Protein AF-W7DGL7-F1 (afdb_monomer)

pLDDT: mean 80.05, std 10.01, range [47.03, 91.88]

Solvent-accessible surface area (backbone atoms only — not comparable to full-atom values): 7540 Å² total; per-residue (Å²): 112,67,70,59,54,48,58,62,60,40,46,62,43,67,72,50,56,68,66,50,47,71,68,28,48,42,32,46,43,49,75,44,36,44,76,85,38,41,76,54,49,69,76,42,70,86,37,67,67,55,55,50,52,51,50,52,51,53,44,52,49,53,36,53,53,49,63,75,46,47,89,61,50,45,61,73,94,83,64,57,65,67,60,51,38,50,54,52,44,51,54,52,51,49,53,52,52,51,40,64,74,66,77,50,92,71,57,28,64,60,51,22,53,54,49,64,72,70,46,91,67,74,80,41,71,71,79,86,127

Mean predicted aligned error: 6.89 Å

Radius of gyration: 14.97 Å; Cα contacts (8 Å, |Δi|>4): 83; chains: 1; bounding box: 36×28×47 Å

Nearest PDB structures (foldseek):
  2g3b-assembly1_B  TM=5.103E-01  e=6.710E-01  Rhodococcus jostii RHA1
  4yze-assembly2_D  TM=5.198E-01  e=2.888E+00  Escherichia coli K-12
  4yze-assembly2_B  TM=5.214E-01  e=4.959E+00  Escherichia coli K-12
  4yze-assembly1_A  TM=5.329E-01  e=8.067E+00  Escherichia coli K-12

Structure (mmCIF, N/CA/C/O backbone):
data_AF-W7DGL7-F1
#
_entry.id   AF-W7DGL7-F1
#
loop_
_atom_site.group_PDB
_atom_site.id
_atom_site.type_symbol
_atom_site.label_atom_id
_atom_site.label_alt_id
_atom_site.label_comp_id
_atom_site.label_asym_id
_atom_site.label_entity_id
_atom_site.label_seq_id
_atom_site.pdbx_PDB_ins_code
_atom_site.Cartn_x
_atom_site.Cartn_y
_atom_site.Cartn_z
_atom_site.occupancy
_atom_site.B_iso_or_equiv
_atom_site.auth_seq_id
_atom_site.auth_comp_id
_atom_site.auth_asym_id
_atom_site.auth_atom_id
_atom_site.pdbx_PDB_model_num
ATOM 1 N N . MET A 1 1 ? 12.970 -16.355 -5.889 1.00 71.00 1 MET A N 1
ATOM 2 C CA . MET A 1 1 ? 14.159 -15.469 -5.903 1.00 71.00 1 MET A CA 1
ATOM 3 C C . MET A 1 1 ? 13.756 -13.998 -5.918 1.00 71.00 1 MET A C 1
ATOM 5 O O . MET A 1 1 ? 14.232 -13.271 -5.060 1.00 71.00 1 MET A O 1
ATOM 9 N N . LEU A 1 2 ? 12.827 -13.580 -6.791 1.00 74.44 2 LEU A N 1
ATOM 10 C CA . LEU A 1 2 ? 12.310 -12.204 -6.819 1.00 74.44 2 LEU A CA 1
ATOM 11 C C . LEU A 1 2 ? 11.754 -11.746 -5.460 1.00 74.44 2 LEU A C 1
ATOM 13 O O . LEU A 1 2 ? 12.252 -10.770 -4.925 1.00 74.44 2 L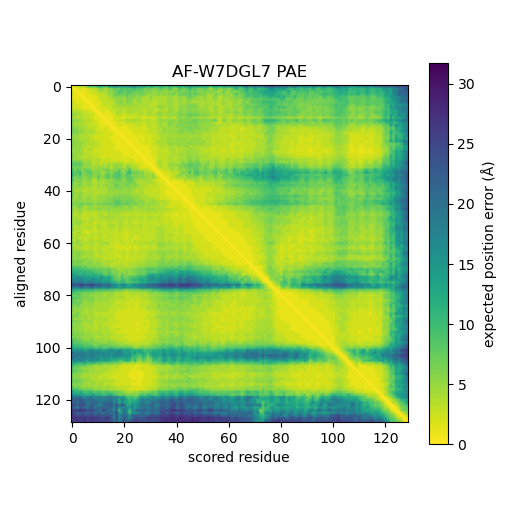EU A O 1
ATOM 17 N N . SER A 1 3 ? 10.855 -12.504 -4.824 1.00 69.88 3 SER A N 1
ATOM 18 C CA . SER A 1 3 ? 10.259 -12.149 -3.519 1.00 69.88 3 SER A CA 1
ATOM 19 C C . SER A 1 3 ? 11.285 -11.905 -2.398 1.00 69.88 3 SER A C 1
ATOM 21 O O . SER A 1 3 ? 11.052 -11.096 -1.508 1.00 69.88 3 SER A O 1
ATOM 23 N N . TYR A 1 4 ? 12.442 -12.578 -2.445 1.00 75.38 4 TYR A N 1
ATOM 24 C CA . TYR A 1 4 ? 13.535 -12.352 -1.492 1.00 75.38 4 TYR A CA 1
ATOM 25 C C . TYR A 1 4 ? 14.206 -10.992 -1.726 1.00 75.38 4 TYR A C 1
ATOM 27 O O . TYR A 1 4 ? 14.410 -10.237 -0.780 1.00 75.38 4 TYR A O 1
ATOM 35 N N . ILE A 1 5 ? 14.469 -10.656 -2.993 1.00 80.12 5 ILE A N 1
ATOM 36 C CA . ILE A 1 5 ? 14.985 -9.341 -3.396 1.00 80.12 5 ILE A CA 1
ATOM 37 C C . ILE A 1 5 ? 13.979 -8.250 -3.020 1.00 80.12 5 ILE A C 1
ATOM 39 O O . ILE A 1 5 ? 14.371 -7.209 -2.504 1.00 80.12 5 ILE A O 1
ATOM 43 N N . LEU A 1 6 ? 12.681 -8.496 -3.218 1.00 78.62 6 LEU A N 1
ATOM 44 C CA . LEU A 1 6 ? 11.644 -7.538 -2.839 1.00 78.62 6 LEU A CA 1
ATOM 45 C C . LEU A 1 6 ? 11.635 -7.304 -1.331 1.00 78.62 6 LEU A C 1
ATOM 47 O O . LEU A 1 6 ? 11.616 -6.163 -0.893 1.00 78.62 6 LEU A O 1
ATOM 51 N N . LYS A 1 7 ? 11.757 -8.354 -0.519 1.00 78.38 7 LYS A N 1
ATOM 52 C CA . LYS A 1 7 ? 11.833 -8.203 0.938 1.00 78.38 7 LYS A CA 1
ATOM 53 C C . LYS A 1 7 ? 13.018 -7.345 1.392 1.00 78.38 7 LYS A C 1
ATOM 55 O O . LYS A 1 7 ? 12.874 -6.573 2.334 1.00 78.38 7 LYS A O 1
ATOM 60 N N . GLU A 1 8 ? 14.167 -7.471 0.735 1.00 82.19 8 GLU A N 1
ATOM 61 C CA . GLU A 1 8 ? 15.339 -6.630 1.005 1.00 82.19 8 GLU A CA 1
ATOM 62 C C . GLU A 1 8 ? 15.099 -5.175 0.575 1.00 82.19 8 GLU A C 1
ATOM 64 O O . GLU A 1 8 ? 15.366 -4.247 1.332 1.00 82.19 8 GLU A O 1
ATOM 69 N N . LYS A 1 9 ? 14.534 -4.965 -0.618 1.00 81.25 9 LYS A N 1
ATOM 70 C CA . LYS A 1 9 ? 14.299 -3.625 -1.176 1.00 81.25 9 LYS A CA 1
ATOM 71 C C . LYS A 1 9 ? 13.187 -2.852 -0.477 1.00 81.25 9 LYS A C 1
ATOM 73 O O . LYS A 1 9 ? 13.242 -1.632 -0.425 1.00 81.25 9 LYS A O 1
ATOM 78 N N . PHE A 1 10 ? 12.222 -3.547 0.112 1.00 81.25 10 PHE A N 1
ATOM 79 C CA . PHE A 1 10 ? 11.138 -2.934 0.874 1.00 81.25 10 PHE A CA 1
ATOM 80 C C . PHE A 1 10 ? 11.515 -2.640 2.336 1.00 81.25 10 PHE A C 1
ATOM 82 O O . PHE A 1 10 ? 10.660 -2.179 3.083 1.00 81.25 10 PHE A O 1
ATOM 89 N N . GLN A 1 11 ? 12.758 -2.866 2.788 1.00 80.50 11 GLN A N 1
ATOM 90 C CA . GLN A 1 11 ? 13.126 -2.611 4.193 1.00 80.50 11 GLN A CA 1
ATOM 91 C C . GLN A 1 11 ? 12.877 -1.167 4.640 1.00 80.50 11 GLN A C 1
ATOM 93 O O . GLN A 1 11 ? 12.324 -0.963 5.720 1.00 80.50 11 GLN A O 1
ATOM 98 N N . ASN A 1 12 ? 13.203 -0.186 3.796 1.00 81.19 12 ASN A N 1
ATOM 99 C CA . ASN A 1 12 ? 12.923 1.224 4.077 1.00 81.19 12 ASN A CA 1
ATOM 100 C C . ASN A 1 12 ? 11.414 1.462 4.203 1.00 81.19 12 ASN A C 1
ATOM 102 O O . ASN A 1 12 ? 10.961 2.047 5.184 1.00 81.19 12 ASN A O 1
ATOM 106 N N . TYR A 1 13 ? 10.629 0.894 3.286 1.00 82.44 13 TYR A N 1
ATOM 107 C CA . TYR A 1 13 ? 9.172 0.913 3.368 1.00 82.44 13 TYR A CA 1
ATOM 108 C C . TYR A 1 13 ? 8.653 0.287 4.677 1.00 82.44 13 TYR A C 1
ATOM 110 O O . TYR A 1 13 ? 7.798 0.866 5.334 1.00 82.44 13 TYR A O 1
ATOM 118 N N . PHE A 1 14 ? 9.201 -0.845 5.129 1.00 76.69 14 PHE A N 1
ATOM 119 C CA . PHE A 1 14 ? 8.782 -1.490 6.383 1.00 76.69 14 PHE A CA 1
ATOM 120 C C . PHE A 1 14 ? 9.156 -0.728 7.655 1.00 76.69 14 PHE A C 1
ATOM 122 O O . PHE A 1 14 ? 8.590 -1.011 8.709 1.00 76.69 14 PHE A O 1
ATOM 129 N N . SER A 1 15 ? 10.104 0.205 7.584 1.00 84.12 15 SER A N 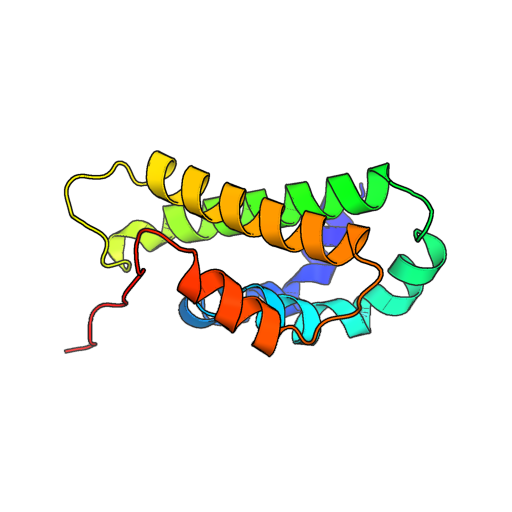1
ATOM 130 C CA . SER A 1 15 ? 10.453 1.051 8.729 1.00 84.12 15 SER A CA 1
ATOM 131 C C . SER A 1 15 ? 9.432 2.165 8.990 1.00 84.12 15 SER A C 1
ATOM 133 O O . SER A 1 15 ? 9.445 2.760 10.067 1.00 84.12 15 SER A O 1
ATOM 135 N N . ILE A 1 16 ? 8.535 2.424 8.032 1.00 86.69 16 ILE A N 1
ATOM 136 C CA . ILE A 1 16 ? 7.470 3.420 8.151 1.00 86.69 16 ILE A CA 1
ATOM 137 C C . ILE A 1 16 ? 6.402 2.918 9.130 1.00 86.69 16 ILE A C 1
ATOM 139 O O . ILE A 1 16 ? 5.993 1.749 9.098 1.00 86.69 16 ILE A O 1
ATOM 143 N N . ASP A 1 17 ? 5.913 3.832 9.968 1.00 87.00 17 ASP A N 1
ATOM 144 C CA . ASP A 1 17 ? 4.814 3.574 10.892 1.00 87.00 17 ASP A CA 1
ATOM 145 C C . ASP A 1 17 ? 3.596 2.976 10.160 1.00 87.00 17 ASP A C 1
ATOM 147 O O . ASP A 1 17 ? 3.216 3.400 9.065 1.00 87.00 17 ASP A O 1
ATOM 151 N N . ILE A 1 18 ? 2.975 1.956 10.758 1.00 84.44 18 ILE A N 1
ATOM 152 C CA . ILE A 1 18 ? 1.842 1.253 10.147 1.00 84.44 18 ILE A CA 1
ATOM 153 C C . ILE A 1 18 ? 0.655 2.188 9.874 1.00 84.44 18 ILE A C 1
ATOM 155 O O . ILE A 1 18 ? -0.070 1.981 8.901 1.00 84.44 18 ILE A O 1
ATOM 159 N N . LYS A 1 19 ? 0.478 3.241 10.682 1.00 83.75 19 LYS A N 1
ATOM 160 C CA . LYS A 1 19 ? -0.555 4.258 10.476 1.00 83.75 19 LYS A CA 1
ATOM 161 C C . LYS A 1 19 ? -0.358 4.986 9.161 1.00 83.75 19 LYS A C 1
ATOM 163 O O . LYS A 1 19 ? -1.307 5.122 8.393 1.00 83.75 19 LYS A O 1
ATOM 168 N N . GLU A 1 20 ? 0.877 5.378 8.885 1.00 87.44 20 GLU A N 1
ATOM 169 C CA . GLU A 1 20 ? 1.246 6.058 7.647 1.00 87.44 20 GLU A CA 1
ATOM 170 C C . GLU A 1 20 ? 1.081 5.126 6.445 1.00 87.44 20 GLU A C 1
ATOM 172 O O . GLU A 1 20 ? 0.462 5.497 5.456 1.00 87.44 20 GLU A O 1
ATOM 177 N N . ARG A 1 21 ? 1.496 3.861 6.555 1.00 87.69 21 ARG A N 1
ATOM 178 C CA . ARG A 1 21 ? 1.350 2.891 5.455 1.00 87.69 21 ARG A CA 1
ATOM 179 C C . ARG A 1 21 ? -0.102 2.547 5.110 1.00 87.69 21 ARG A C 1
ATOM 181 O O . 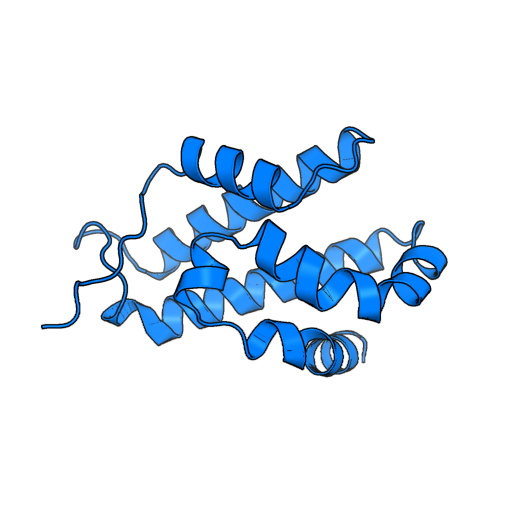ARG A 1 21 ? -0.380 2.208 3.962 1.00 87.69 21 ARG A O 1
ATOM 188 N N . ILE A 1 22 ? -1.014 2.606 6.083 1.00 85.38 22 ILE A N 1
ATOM 189 C CA . ILE A 1 22 ? -2.452 2.355 5.884 1.00 85.38 22 ILE A CA 1
ATOM 190 C C . ILE A 1 22 ? -3.188 3.614 5.400 1.00 85.38 22 ILE A C 1
ATOM 192 O O . ILE A 1 22 ? -4.106 3.525 4.587 1.00 85.38 22 ILE A O 1
ATOM 196 N N . ASN A 1 23 ? -2.820 4.794 5.897 1.00 85.69 23 ASN A N 1
ATOM 197 C CA . ASN A 1 23 ? -3.507 6.033 5.527 1.00 85.69 23 ASN A CA 1
ATOM 198 C C . ASN A 1 23 ? -2.965 6.646 4.231 1.00 85.69 23 ASN A C 1
ATOM 200 O O . ASN A 1 23 ? -3.727 7.271 3.490 1.00 85.69 23 ASN A O 1
ATOM 204 N N . HIS A 1 24 ? -1.680 6.423 3.959 1.00 90.69 24 HIS A N 1
ATOM 205 C CA . HIS A 1 24 ? -0.920 6.985 2.846 1.00 90.69 24 HIS A CA 1
ATOM 206 C C . HIS A 1 24 ? -0.135 5.900 2.077 1.00 90.69 24 HIS A C 1
ATOM 208 O O . HIS A 1 24 ? 1.093 5.987 1.957 1.00 90.69 24 HIS A O 1
ATOM 214 N N . PRO A 1 25 ? -0.784 4.811 1.611 1.00 89.12 25 PRO A N 1
ATOM 215 C CA . PRO A 1 25 ? -0.096 3.686 0.976 1.00 89.12 25 PRO A CA 1
ATOM 216 C C . PRO A 1 25 ? 0.677 4.056 -0.300 1.00 89.12 25 PRO A C 1
ATOM 218 O O . PRO A 1 25 ? 1.710 3.435 -0.565 1.00 89.12 25 PRO A O 1
ATOM 221 N N . PHE A 1 26 ? 0.211 5.032 -1.084 1.00 89.69 26 PHE A N 1
ATOM 222 C CA . PHE A 1 26 ? 0.846 5.433 -2.341 1.00 89.69 26 PHE A CA 1
ATOM 223 C C . PHE A 1 26 ? 2.062 6.327 -2.106 1.00 89.69 26 PHE A C 1
ATOM 225 O O . PHE A 1 26 ? 3.139 6.011 -2.611 1.00 89.69 26 PHE A O 1
ATOM 232 N N . GLU A 1 27 ? 1.921 7.393 -1.314 1.00 90.50 27 GLU A N 1
ATOM 233 C CA . GLU A 1 27 ? 3.025 8.273 -0.904 1.00 90.50 27 GLU A CA 1
ATOM 234 C C . GLU A 1 27 ? 4.110 7.459 -0.187 1.00 90.50 27 GLU A C 1
ATOM 236 O O . GLU A 1 27 ? 5.275 7.494 -0.583 1.00 90.50 27 GLU A O 1
ATOM 241 N N . SER A 1 28 ? 3.716 6.593 0.757 1.00 89.12 28 SER A N 1
ATOM 242 C CA . SER A 1 28 ? 4.652 5.725 1.483 1.00 89.12 28 SER A CA 1
ATOM 243 C C . SER A 1 28 ? 5.484 4.843 0.550 1.00 89.12 28 SER A C 1
ATOM 245 O O . SER A 1 28 ? 6.685 4.686 0.774 1.00 89.12 28 SER A O 1
ATOM 247 N N . ILE A 1 29 ? 4.887 4.257 -0.497 1.00 84.44 29 ILE A N 1
ATOM 248 C CA . ILE A 1 29 ? 5.638 3.456 -1.473 1.00 84.44 29 ILE A CA 1
ATOM 249 C C . ILE A 1 29 ? 6.502 4.325 -2.380 1.00 84.44 29 ILE A C 1
ATOM 251 O O . ILE A 1 29 ? 7.664 3.990 -2.612 1.00 84.44 29 ILE A O 1
ATOM 255 N N . MET A 1 30 ? 5.952 5.404 -2.931 1.00 81.56 30 MET A N 1
ATOM 256 C CA . MET A 1 30 ? 6.653 6.184 -3.947 1.00 81.56 30 MET A CA 1
ATOM 257 C C . MET A 1 30 ? 7.898 6.844 -3.357 1.00 81.56 30 MET A C 1
ATOM 259 O O . MET A 1 30 ? 8.969 6.759 -3.959 1.00 81.56 30 MET A O 1
ATOM 263 N N . ASP A 1 31 ? 7.802 7.375 -2.142 1.00 81.69 31 ASP A N 1
ATOM 264 C CA . ASP A 1 31 ? 8.914 8.068 -1.493 1.00 81.69 31 ASP A CA 1
ATOM 265 C C . ASP A 1 31 ? 10.017 7.117 -1.010 1.00 81.69 31 ASP A C 1
ATOM 267 O O . ASP A 1 31 ? 11.189 7.494 -0.974 1.00 81.69 31 ASP A O 1
ATOM 271 N N . ASN A 1 32 ? 9.668 5.868 -0.679 1.00 78.88 32 ASN A N 1
ATOM 272 C CA . ASN A 1 32 ? 10.585 4.939 -0.004 1.00 78.88 32 ASN A CA 1
ATOM 273 C C . ASN A 1 32 ? 11.036 3.752 -0.859 1.00 78.88 32 ASN A C 1
ATOM 275 O O . ASN A 1 32 ? 11.924 3.010 -0.446 1.00 78.88 32 ASN A O 1
ATOM 279 N N . LEU A 1 33 ? 10.432 3.547 -2.031 1.00 77.06 33 LEU A N 1
ATOM 280 C CA . LEU A 1 33 ? 10.758 2.432 -2.919 1.00 77.06 33 LEU A CA 1
ATOM 281 C C . LEU A 1 33 ? 11.169 2.901 -4.316 1.00 77.06 33 LEU A C 1
ATOM 283 O O . LEU A 1 33 ? 12.039 2.288 -4.938 1.00 77.06 33 LEU A O 1
ATOM 287 N N . TYR A 1 34 ? 10.555 3.968 -4.836 1.00 72.06 34 TYR A N 1
ATOM 288 C CA . TYR A 1 34 ? 10.717 4.333 -6.244 1.00 72.06 34 TYR A CA 1
ATOM 289 C C . TYR A 1 34 ? 12.149 4.750 -6.584 1.00 72.06 34 TYR A C 1
ATOM 291 O O . TYR A 1 34 ? 12.677 4.347 -7.619 1.00 72.06 34 TYR A O 1
ATOM 299 N N . SER A 1 35 ? 12.809 5.508 -5.708 1.00 70.31 35 SER A N 1
ATOM 300 C CA . SER A 1 35 ? 14.203 5.930 -5.889 1.00 70.31 35 SER A CA 1
ATOM 301 C C . SER A 1 35 ? 15.165 4.734 -5.923 1.00 70.31 35 SER A C 1
ATOM 303 O O . SER A 1 35 ? 15.959 4.612 -6.860 1.00 70.31 35 SER A O 1
ATOM 305 N N . ASP A 1 36 ? 15.031 3.812 -4.968 1.00 72.62 36 ASP A N 1
ATOM 306 C CA . ASP A 1 36 ? 15.876 2.621 -4.819 1.00 72.62 36 ASP A CA 1
ATOM 307 C C . ASP A 1 36 ? 15.655 1.585 -5.933 1.00 72.62 36 ASP A C 1
ATOM 309 O O . ASP A 1 36 ? 16.575 0.853 -6.317 1.00 72.62 36 ASP A O 1
ATOM 313 N N . MET A 1 37 ? 14.440 1.533 -6.485 1.00 79.00 37 MET A N 1
ATOM 314 C CA . MET A 1 37 ? 14.042 0.572 -7.515 1.00 79.00 37 MET A CA 1
ATOM 315 C C . MET A 1 37 ? 14.027 1.151 -8.930 1.00 79.00 37 MET A C 1
ATOM 317 O O . MET A 1 37 ? 13.866 0.386 -9.879 1.00 79.00 37 MET A O 1
ATOM 321 N N . LYS A 1 38 ? 14.268 2.457 -9.116 1.00 79.94 38 LYS A N 1
ATOM 322 C CA . LYS A 1 38 ? 14.155 3.140 -10.418 1.00 79.94 38 LYS A CA 1
ATOM 323 C C . LYS A 1 38 ? 14.875 2.404 -11.546 1.00 79.94 38 LYS A C 1
ATOM 325 O O . LYS A 1 38 ? 14.301 2.146 -12.596 1.00 79.94 38 LYS A O 1
ATOM 330 N N . SER A 1 39 ? 16.133 2.021 -11.325 1.00 82.38 39 SER A N 1
ATOM 331 C CA . SER A 1 39 ? 16.926 1.322 -12.348 1.00 82.38 39 SER A CA 1
ATOM 332 C C . SER A 1 39 ? 16.396 -0.076 -12.691 1.00 82.38 39 SER A C 1
ATOM 334 O O . SER A 1 39 ? 16.623 -0.560 -13.798 1.00 82.38 39 SER A O 1
ATOM 336 N N . ILE A 1 40 ? 15.707 -0.728 -11.753 1.00 83.88 40 ILE A N 1
ATOM 337 C CA . ILE A 1 40 ? 15.056 -2.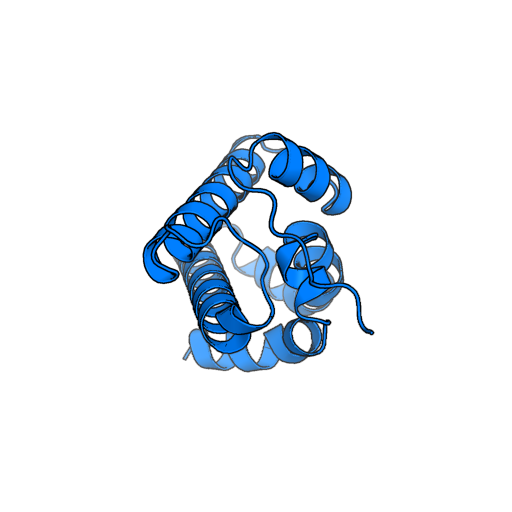022 -11.958 1.00 83.88 40 ILE A CA 1
ATOM 338 C C . ILE A 1 40 ? 13.747 -1.805 -12.718 1.00 83.88 40 ILE A C 1
ATOM 340 O O . ILE A 1 40 ? 13.526 -2.493 -13.707 1.00 83.88 40 ILE A O 1
ATOM 344 N N . PHE A 1 41 ? 12.940 -0.815 -12.328 1.00 83.00 41 PHE A N 1
ATOM 345 C CA . PHE A 1 41 ? 11.699 -0.461 -13.022 1.00 83.00 41 PHE A CA 1
ATOM 346 C C . PHE A 1 41 ? 11.939 -0.108 -14.489 1.00 83.00 41 PHE A C 1
ATOM 348 O O . PHE A 1 41 ? 11.277 -0.665 -15.354 1.00 83.00 41 PHE A O 1
ATOM 355 N N . GLU A 1 42 ? 12.956 0.697 -14.795 1.00 83.06 42 GLU A N 1
ATOM 356 C CA . GLU A 1 42 ? 13.307 1.025 -16.186 1.00 83.06 42 GLU A CA 1
ATOM 357 C C . GLU A 1 42 ? 13.707 -0.207 -17.011 1.00 83.06 42 GLU A C 1
ATOM 359 O O . GLU A 1 42 ? 13.390 -0.301 -18.197 1.00 83.06 42 GLU A O 1
ATOM 364 N N . LYS A 1 43 ? 14.394 -1.176 -16.393 1.00 87.19 43 LYS A N 1
ATOM 365 C CA . LYS A 1 43 ? 14.798 -2.425 -17.060 1.00 87.19 43 LYS A CA 1
ATOM 366 C C . LYS A 1 43 ? 13.639 -3.400 -17.247 1.00 87.19 43 LYS A C 1
ATOM 368 O O . LYS A 1 43 ? 13.678 -4.187 -18.184 1.00 87.19 43 LYS A O 1
ATOM 373 N N . GLN A 1 44 ? 12.658 -3.364 -16.350 1.00 84.56 44 GLN A N 1
ATOM 374 C CA . GLN A 1 44 ? 11.532 -4.298 -16.295 1.00 84.56 44 GLN A CA 1
ATOM 375 C C . GLN A 1 44 ? 10.224 -3.684 -16.806 1.00 84.56 44 GLN A C 1
ATOM 377 O O . GLN A 1 44 ? 9.176 -4.299 -16.672 1.00 84.56 44 GLN A O 1
ATOM 382 N N . LYS A 1 45 ? 10.264 -2.486 -17.400 1.00 82.06 45 LYS A N 1
ATOM 383 C CA . LYS A 1 45 ? 9.073 -1.712 -17.786 1.00 82.06 45 LYS A CA 1
ATOM 384 C C . LYS A 1 45 ? 8.109 -2.428 -18.748 1.00 82.06 45 LYS A C 1
ATOM 386 O O . LYS A 1 45 ? 6.937 -2.086 -18.776 1.00 82.06 45 LYS A O 1
ATOM 391 N N . GLU A 1 46 ? 8.604 -3.399 -19.517 1.00 84.25 46 GLU A N 1
ATOM 392 C CA . GLU A 1 46 ? 7.810 -4.216 -20.453 1.00 84.25 46 GLU A CA 1
ATOM 393 C C . GLU A 1 46 ? 7.499 -5.624 -19.894 1.00 84.25 46 GLU A C 1
ATOM 395 O O . GLU A 1 46 ? 6.937 -6.462 -20.598 1.00 84.25 46 GLU A O 1
ATOM 400 N N . ASP A 1 47 ? 7.912 -5.931 -18.658 1.00 86.19 47 ASP A N 1
ATOM 401 C CA . ASP A 1 47 ? 7.660 -7.216 -18.001 1.00 86.19 47 ASP A CA 1
ATOM 402 C C . ASP A 1 47 ? 6.411 -7.122 -17.110 1.00 86.19 47 ASP A C 1
ATOM 404 O O . ASP A 1 47 ? 6.473 -6.841 -15.909 1.00 86.19 47 ASP A O 1
ATOM 408 N N . ASP A 1 48 ? 5.253 -7.412 -17.703 1.00 84.56 48 ASP A N 1
ATOM 409 C CA . ASP A 1 48 ? 3.969 -7.470 -16.992 1.00 84.56 48 ASP A CA 1
ATOM 410 C C . ASP A 1 48 ? 3.997 -8.444 -15.797 1.00 84.56 48 ASP A C 1
ATOM 412 O O . ASP A 1 48 ? 3.322 -8.230 -14.786 1.00 84.56 48 ASP A O 1
ATOM 416 N N . THR A 1 49 ? 4.788 -9.522 -15.880 1.00 86.94 49 THR A N 1
ATOM 417 C CA . THR A 1 49 ? 4.898 -10.509 -14.795 1.00 86.94 49 THR A CA 1
ATOM 418 C C . THR A 1 49 ? 5.662 -9.928 -13.612 1.00 86.94 49 THR A C 1
ATOM 420 O O . THR A 1 49 ? 5.303 -10.199 -12.461 1.00 86.94 49 THR A O 1
ATOM 423 N N . PHE A 1 50 ? 6.678 -9.104 -13.870 1.00 85.19 50 PHE A N 1
ATOM 424 C CA . PHE A 1 50 ? 7.406 -8.382 -12.834 1.00 85.19 50 PHE A CA 1
ATOM 425 C C . PHE A 1 50 ? 6.480 -7.431 -12.063 1.00 85.19 50 PHE A C 1
ATOM 427 O O . PHE A 1 50 ? 6.395 -7.552 -10.838 1.00 85.19 50 PHE A O 1
ATOM 434 N N . PHE A 1 51 ? 5.739 -6.548 -12.746 1.00 81.12 51 PHE A N 1
ATOM 435 C CA . PHE A 1 51 ? 4.827 -5.604 -12.078 1.00 81.12 51 PHE A CA 1
ATOM 436 C C . PHE A 1 51 ? 3.697 -6.308 -11.338 1.00 81.12 51 PHE A C 1
ATOM 438 O O . PHE A 1 51 ? 3.411 -5.969 -10.190 1.00 81.12 51 PHE A O 1
ATOM 445 N N . LYS A 1 52 ? 3.119 -7.354 -11.936 1.00 83.88 52 LYS A N 1
ATOM 446 C CA . LYS A 1 52 ? 2.117 -8.170 -11.252 1.00 83.88 52 LYS A CA 1
ATOM 447 C C . LYS A 1 52 ? 2.685 -8.810 -9.983 1.00 83.88 52 LYS A C 1
ATOM 449 O O . LYS A 1 52 ? 2.052 -8.744 -8.938 1.00 83.88 52 LYS A O 1
ATOM 454 N N . THR A 1 53 ? 3.888 -9.386 -10.041 1.00 86.50 53 THR A N 1
ATOM 455 C CA . THR A 1 53 ? 4.518 -10.017 -8.866 1.00 86.50 53 THR A CA 1
ATOM 456 C C . THR A 1 53 ? 4.861 -8.993 -7.781 1.00 86.50 53 THR A C 1
ATOM 458 O O . THR A 1 53 ? 4.700 -9.277 -6.597 1.00 86.50 53 THR A O 1
ATOM 461 N N . MET A 1 54 ? 5.318 -7.800 -8.171 1.00 83.56 54 MET A N 1
ATOM 462 C CA . MET A 1 54 ? 5.566 -6.673 -7.266 1.00 83.56 54 MET A CA 1
ATOM 463 C C . MET A 1 54 ? 4.290 -6.217 -6.557 1.00 83.56 54 MET A C 1
ATOM 465 O O . MET A 1 54 ? 4.289 -6.074 -5.335 1.00 83.56 54 MET A O 1
A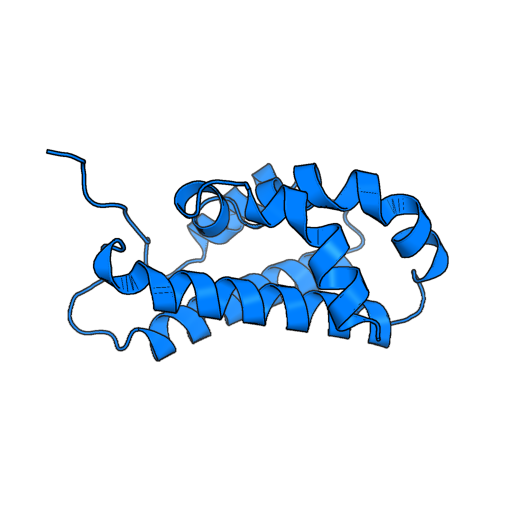TOM 469 N N . GLY A 1 55 ? 3.214 -6.007 -7.320 1.00 83.94 55 GLY A N 1
ATOM 470 C CA . GLY A 1 55 ? 1.908 -5.621 -6.797 1.00 83.94 55 GLY A CA 1
ATOM 471 C C . GLY A 1 55 ? 1.343 -6.685 -5.860 1.00 83.94 55 GLY A C 1
ATOM 472 O O . GLY A 1 55 ? 0.993 -6.369 -4.728 1.00 83.94 55 GLY A O 1
ATOM 473 N N . ASP A 1 56 ? 1.341 -7.952 -6.281 1.00 86.69 56 ASP A N 1
ATOM 474 C CA . ASP A 1 56 ? 0.865 -9.076 -5.467 1.00 86.69 56 ASP A CA 1
ATOM 475 C C . ASP A 1 56 ? 1.639 -9.166 -4.136 1.00 86.69 56 ASP A C 1
ATOM 477 O O . ASP A 1 56 ? 1.028 -9.264 -3.072 1.00 86.69 56 ASP A O 1
ATOM 481 N N . PHE A 1 57 ? 2.973 -9.041 -4.177 1.00 86.44 57 PHE A N 1
ATOM 482 C CA . PHE A 1 57 ? 3.821 -9.019 -2.980 1.00 86.44 57 PHE A CA 1
ATOM 483 C C . PHE A 1 57 ? 3.477 -7.849 -2.052 1.00 86.44 57 PHE A C 1
ATOM 485 O O . PHE A 1 57 ? 3.320 -8.036 -0.848 1.00 86.44 57 PHE A O 1
ATOM 492 N N . PHE A 1 58 ? 3.328 -6.642 -2.598 1.00 84.50 58 PHE A N 1
ATOM 493 C CA . PHE A 1 58 ? 2.969 -5.463 -1.816 1.00 84.50 58 PHE A CA 1
ATOM 494 C C . PHE A 1 58 ? 1.605 -5.605 -1.123 1.00 84.50 58 PHE A C 1
ATOM 496 O O . PHE A 1 58 ? 1.471 -5.311 0.067 1.00 84.50 58 PHE A O 1
ATOM 503 N N . LEU A 1 59 ? 0.600 -6.091 -1.852 1.00 87.69 59 LEU A N 1
ATOM 504 C CA . LEU A 1 59 ? -0.751 -6.279 -1.330 1.00 87.69 59 LEU A CA 1
ATOM 505 C C . LEU A 1 59 ? -0.797 -7.360 -0.244 1.00 87.69 59 LEU A C 1
ATOM 507 O O . LEU A 1 59 ? -1.479 -7.182 0.766 1.00 87.69 59 LEU A O 1
ATOM 511 N N . GLU A 1 60 ? -0.062 -8.460 -0.424 1.00 87.38 60 GLU A N 1
ATOM 512 C CA . GLU A 1 60 ? 0.066 -9.525 0.577 1.00 87.38 60 GLU A CA 1
ATOM 513 C C . GLU A 1 60 ? 0.709 -9.005 1.871 1.00 87.38 60 GLU A C 1
ATOM 515 O O . GLU A 1 60 ? 0.232 -9.292 2.969 1.00 87.38 60 GLU A O 1
ATOM 520 N N . LEU A 1 61 ? 1.739 -8.168 1.755 1.00 83.38 61 LEU A N 1
ATOM 521 C CA . LEU A 1 61 ? 2.391 -7.557 2.911 1.00 83.38 61 LEU A CA 1
ATOM 522 C C . LEU A 1 61 ? 1.466 -6.624 3.688 1.00 83.38 61 LEU A C 1
ATOM 524 O O . LEU A 1 61 ? 1.376 -6.737 4.909 1.00 83.38 61 LEU A O 1
ATOM 528 N N . LEU A 1 62 ? 0.759 -5.727 2.997 1.00 85.50 62 LEU A N 1
ATOM 529 C CA . LEU A 1 62 ? -0.202 -4.835 3.647 1.00 85.50 62 LEU A CA 1
ATOM 530 C C . LEU A 1 62 ? -1.328 -5.616 4.322 1.00 85.50 62 LEU A C 1
ATOM 532 O O . LEU A 1 62 ? -1.729 -5.270 5.431 1.00 85.50 62 LEU A O 1
ATOM 536 N N . ARG A 1 63 ? -1.808 -6.694 3.691 1.00 87.69 63 ARG A N 1
ATOM 537 C CA . ARG A 1 63 ? -2.792 -7.593 4.302 1.00 87.69 63 ARG A CA 1
ATOM 538 C C . ARG A 1 63 ? -2.272 -8.157 5.622 1.00 87.69 63 ARG A C 1
ATOM 540 O O . ARG A 1 63 ? -2.944 -8.011 6.640 1.00 87.69 63 ARG A O 1
ATOM 547 N N . HIS A 1 64 ? -1.074 -8.739 5.615 1.00 86.81 64 HIS A N 1
ATOM 548 C CA . HIS A 1 64 ? -0.467 -9.301 6.819 1.00 86.81 64 HIS A CA 1
ATOM 549 C C . HIS A 1 64 ? -0.247 -8.262 7.918 1.00 86.81 64 HIS A C 1
ATOM 551 O O . HIS A 1 64 ? -0.479 -8.553 9.091 1.00 86.81 64 HIS A O 1
ATOM 557 N N . ASP A 1 65 ? 0.172 -7.051 7.560 1.00 82.44 65 ASP A N 1
ATOM 558 C CA . ASP A 1 65 ? 0.397 -5.996 8.541 1.00 82.44 65 ASP A CA 1
ATOM 559 C C . ASP A 1 65 ? -0.905 -5.487 9.167 1.00 82.44 65 ASP A C 1
ATOM 561 O O . ASP A 1 65 ? -0.947 -5.277 10.380 1.00 82.44 65 ASP A O 1
ATOM 565 N N . ILE A 1 66 ? -1.976 -5.342 8.385 1.00 84.00 66 ILE A N 1
ATOM 566 C CA . ILE A 1 66 ? -3.299 -4.966 8.900 1.00 84.00 66 ILE A CA 1
ATOM 567 C C . ILE A 1 66 ? -3.844 -6.068 9.818 1.00 84.00 66 ILE A C 1
ATOM 569 O O . ILE A 1 66 ? -4.341 -5.769 10.901 1.00 84.00 66 ILE A O 1
ATOM 573 N N . GLU A 1 67 ? -3.722 -7.339 9.425 1.00 86.69 67 GLU A N 1
ATOM 574 C CA . GLU A 1 67 ? -4.177 -8.480 10.232 1.00 86.69 67 GLU A CA 1
ATOM 575 C C . GLU A 1 67 ? -3.416 -8.591 11.557 1.00 86.69 67 GLU A C 1
ATOM 577 O O . GLU A 1 67 ? -4.025 -8.807 12.605 1.00 86.69 67 GLU A O 1
ATOM 582 N N . LYS A 1 68 ? -2.092 -8.393 11.530 1.00 86.31 68 LYS A N 1
ATOM 583 C CA . LYS A 1 68 ? -1.229 -8.458 12.716 1.00 86.31 68 LYS A CA 1
ATOM 584 C C . LYS A 1 68 ? -1.522 -7.356 13.738 1.00 86.31 68 LYS A C 1
ATOM 586 O O . LYS A 1 68 ? -1.339 -7.597 14.926 1.00 86.31 68 LYS A O 1
ATOM 591 N N . HIS A 1 69 ? -1.947 -6.177 13.284 1.00 82.88 69 HIS A N 1
ATOM 592 C CA . HIS A 1 69 ? -2.213 -5.008 14.137 1.00 82.88 69 HIS A CA 1
ATOM 593 C C . HIS A 1 69 ? -3.706 -4.669 14.212 1.00 82.88 69 HIS A C 1
ATOM 595 O O . HIS A 1 69 ? -4.081 -3.533 14.509 1.00 82.88 69 HIS A O 1
ATOM 601 N N . ALA A 1 70 ? -4.581 -5.632 13.912 1.00 79.94 70 ALA A N 1
ATOM 602 C CA . ALA A 1 70 ? -6.022 -5.408 13.847 1.00 79.94 70 ALA A CA 1
ATOM 603 C C . ALA A 1 70 ? -6.621 -4.932 15.182 1.00 79.94 70 ALA A C 1
ATOM 605 O O . ALA A 1 70 ? -7.644 -4.252 15.191 1.00 79.94 70 ALA A O 1
ATOM 606 N N . ASP A 1 71 ? -5.973 -5.255 16.300 1.00 78.50 71 ASP A N 1
ATOM 607 C CA . ASP A 1 71 ? -6.289 -4.783 17.648 1.00 78.50 71 ASP A CA 1
ATOM 608 C C . ASP A 1 71 ? -6.105 -3.263 17.821 1.00 78.50 71 ASP A C 1
ATOM 610 O O . ASP A 1 71 ? -6.820 -2.638 18.607 1.00 78.50 71 ASP A O 1
ATOM 614 N N . MET A 1 72 ? -5.196 -2.658 17.052 1.00 72.12 72 MET A N 1
ATOM 615 C CA . MET A 1 72 ? -4.907 -1.219 17.062 1.00 72.12 72 MET A CA 1
ATOM 616 C C . MET A 1 72 ? -5.829 -0.407 16.141 1.00 72.12 72 MET A C 1
ATOM 618 O O . MET A 1 72 ? -5.888 0.825 16.240 1.00 72.12 72 MET A O 1
ATOM 622 N N . LEU A 1 73 ? -6.548 -1.075 15.238 1.00 69.75 73 LEU A N 1
ATOM 623 C CA . LEU A 1 73 ? -7.389 -0.438 14.231 1.00 69.75 73 LEU A CA 1
ATOM 624 C C . LEU A 1 73 ? -8.826 -0.288 14.737 1.00 69.75 73 LEU A C 1
ATOM 626 O O . LEU A 1 73 ? -9.432 -1.204 15.294 1.00 69.75 73 LEU A O 1
ATOM 630 N N . LYS A 1 74 ? -9.415 0.886 14.515 1.00 66.81 74 LYS A N 1
ATOM 631 C CA . LYS A 1 74 ? -10.812 1.160 14.847 1.00 66.81 74 LYS A CA 1
ATOM 632 C C . LYS A 1 74 ? -11.646 1.065 13.575 1.00 66.81 74 LYS A C 1
ATOM 634 O O . LYS A 1 74 ? -11.801 2.029 12.834 1.00 66.81 74 LYS A O 1
ATOM 639 N N . PHE A 1 75 ? -12.212 -0.110 13.346 1.00 69.44 75 PHE A N 1
ATOM 640 C CA . PHE A 1 75 ? -13.212 -0.361 12.309 1.00 69.44 75 PHE A CA 1
ATOM 641 C C . PHE A 1 75 ? -14.543 -0.781 12.955 1.00 69.44 75 PHE A C 1
ATOM 643 O O . PHE A 1 75 ? -14.582 -1.103 14.150 1.00 69.44 75 PHE A O 1
ATOM 650 N N . PRO A 1 76 ? -15.673 -0.751 12.221 1.00 64.81 76 PRO A N 1
ATOM 651 C CA . PRO A 1 76 ? -16.959 -1.188 12.753 1.00 64.81 76 PRO A CA 1
ATOM 652 C C . PRO A 1 76 ? -16.829 -2.605 13.331 1.00 64.81 76 PRO A C 1
ATOM 654 O O . PRO A 1 76 ? -16.568 -3.545 12.584 1.00 64.81 76 PRO A O 1
ATOM 657 N N . LYS A 1 77 ? -17.025 -2.759 14.653 1.00 59.50 77 LYS A N 1
ATOM 658 C CA . LY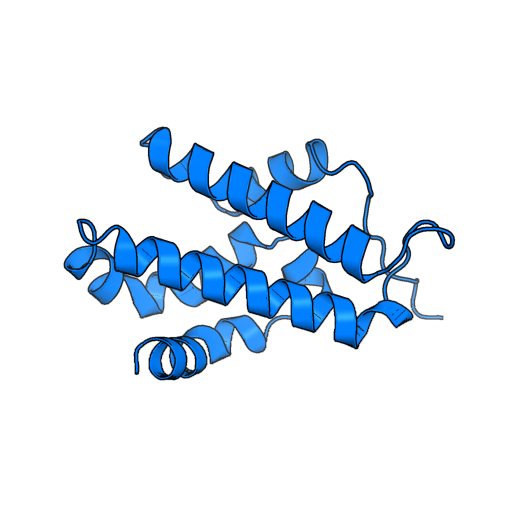S A 1 77 ? -16.784 -3.985 15.460 1.00 59.50 77 LYS A CA 1
ATOM 659 C C . LYS A 1 77 ? -17.542 -5.258 15.014 1.00 59.50 77 LYS A C 1
ATOM 661 O O . LYS A 1 77 ? -17.566 -6.242 15.743 1.00 59.50 77 LYS A O 1
ATOM 666 N N . LYS A 1 78 ? -18.204 -5.245 13.857 1.00 70.31 78 LYS A N 1
ATOM 667 C CA . LYS A 1 78 ? -18.962 -6.365 13.285 1.00 70.31 78 LYS A CA 1
ATOM 668 C C . LYS A 1 78 ? -18.314 -6.985 12.043 1.00 70.31 78 LYS A C 1
ATOM 670 O O . LYS A 1 78 ? -18.806 -8.015 11.597 1.00 70.31 78 LYS A O 1
ATOM 675 N N . LEU A 1 79 ? -17.280 -6.372 11.464 1.00 77.50 79 LEU A N 1
ATOM 676 C CA . LEU A 1 79 ? -16.643 -6.902 10.257 1.00 77.50 79 LEU A CA 1
ATOM 677 C C . LEU A 1 79 ? -15.500 -7.865 10.614 1.00 77.50 79 LEU A C 1
ATOM 679 O O . LEU A 1 79 ? -14.672 -7.519 11.459 1.00 77.50 79 LEU A O 1
ATOM 683 N N . PRO A 1 80 ? -15.433 -9.046 9.973 1.00 86.50 80 PRO A N 1
ATOM 684 C CA . PRO A 1 80 ? -14.240 -9.884 9.992 1.00 86.50 80 PRO A CA 1
ATOM 685 C C . PRO A 1 80 ? -13.017 -9.118 9.461 1.00 86.50 80 PRO A C 1
ATOM 687 O O . PRO A 1 80 ? -13.120 -8.376 8.481 1.00 86.50 80 PRO A O 1
ATOM 690 N N . VAL A 1 81 ? -11.869 -9.270 10.128 1.00 83.88 81 VAL A N 1
ATOM 691 C CA . VAL A 1 81 ? -10.625 -8.551 9.788 1.00 83.88 81 VAL A CA 1
ATOM 692 C C . VAL A 1 81 ? -10.133 -8.926 8.391 1.00 83.88 81 VAL A C 1
ATOM 694 O O . VAL A 1 81 ? -9.742 -8.051 7.630 1.00 83.88 81 VAL A O 1
ATOM 697 N N . ASP A 1 82 ? -10.216 -10.203 8.034 1.00 86.44 82 ASP A N 1
ATOM 698 C CA . ASP A 1 82 ? -9.874 -10.738 6.714 1.00 86.44 82 ASP A CA 1
ATOM 699 C C . ASP A 1 82 ? -10.741 -10.137 5.594 1.00 86.44 82 ASP A C 1
ATOM 701 O O . ASP A 1 82 ? -10.244 -9.790 4.525 1.00 86.44 82 ASP A O 1
ATOM 705 N N . LEU A 1 83 ? -12.039 -9.940 5.840 1.00 85.12 83 LEU A N 1
ATOM 706 C CA . LEU A 1 83 ? -12.916 -9.259 4.890 1.00 85.12 83 LEU A CA 1
ATOM 707 C C . LEU A 1 83 ? -12.514 -7.788 4.718 1.00 85.12 83 LEU A C 1
ATOM 709 O O . LEU A 1 83 ? -12.488 -7.282 3.595 1.00 85.12 83 LEU A O 1
ATOM 713 N N . LEU A 1 84 ? -12.187 -7.099 5.816 1.00 84.19 84 LEU A N 1
ATOM 714 C CA . LEU A 1 84 ? -11.709 -5.717 5.772 1.00 84.19 84 LEU A CA 1
ATOM 715 C C . LEU A 1 84 ? -10.405 -5.610 4.971 1.00 84.19 84 LEU A C 1
ATOM 717 O O . LEU A 1 84 ? -10.306 -4.762 4.084 1.00 84.19 84 LEU A O 1
ATOM 721 N N . THR A 1 85 ? -9.425 -6.472 5.252 1.00 86.12 85 THR A N 1
ATOM 722 C CA . THR A 1 85 ? -8.123 -6.461 4.571 1.00 86.12 85 THR A CA 1
ATOM 723 C C . THR A 1 85 ? -8.271 -6.809 3.093 1.00 86.12 85 THR A C 1
ATOM 725 O O . THR A 1 85 ? -7.614 -6.200 2.243 1.00 86.12 85 THR A O 1
ATOM 728 N N . TYR A 1 86 ? -9.184 -7.723 2.754 1.00 86.75 86 TYR A N 1
ATOM 729 C CA . TYR A 1 86 ? -9.512 -8.056 1.373 1.00 86.75 86 TYR A CA 1
ATOM 730 C C . TYR A 1 86 ? -10.084 -6.854 0.615 1.00 86.75 86 TYR A C 1
ATOM 732 O O . TYR A 1 86 ? -9.574 -6.499 -0.445 1.00 86.75 86 TYR A O 1
ATOM 740 N N . VAL A 1 87 ? -11.097 -6.178 1.170 1.00 86.19 87 VAL A N 1
ATOM 741 C CA . VAL A 1 87 ? -11.707 -4.994 0.538 1.00 86.19 87 VAL A CA 1
ATOM 742 C C . VAL A 1 87 ? -10.703 -3.848 0.423 1.00 86.19 87 VAL A C 1
ATOM 744 O O . VAL A 1 87 ? -10.626 -3.208 -0.625 1.00 86.19 87 VAL A O 1
ATOM 747 N N . TYR A 1 88 ? -9.913 -3.597 1.467 1.00 87.62 88 TYR A N 1
ATOM 748 C CA . TYR A 1 88 ? -8.878 -2.566 1.457 1.00 87.62 88 TYR A CA 1
ATOM 749 C C . TYR A 1 88 ? -7.854 -2.812 0.336 1.00 87.62 88 TYR A C 1
ATOM 751 O O . TYR A 1 88 ? -7.650 -1.951 -0.521 1.00 87.62 88 TYR A O 1
ATOM 759 N N . THR A 1 89 ? -7.266 -4.013 0.285 1.00 88.69 89 THR A N 1
ATOM 760 C CA . THR A 1 89 ? -6.247 -4.362 -0.722 1.00 88.69 89 THR A CA 1
ATOM 761 C C . THR A 1 89 ? -6.812 -4.425 -2.143 1.00 88.69 89 THR A C 1
ATOM 763 O O . THR A 1 89 ? -6.125 -4.030 -3.081 1.00 88.69 89 THR A O 1
ATOM 766 N N . ALA A 1 90 ? -8.074 -4.830 -2.322 1.00 89.00 90 ALA A N 1
ATOM 767 C CA . ALA A 1 90 ? -8.737 -4.813 -3.626 1.00 89.00 90 ALA A CA 1
ATOM 768 C C . ALA A 1 90 ? -8.934 -3.386 -4.168 1.00 89.00 90 ALA A C 1
ATOM 770 O O . ALA A 1 90 ? -8.675 -3.136 -5.345 1.00 89.00 90 ALA A O 1
ATOM 771 N N . ASN A 1 91 ? -9.346 -2.438 -3.319 1.00 89.62 91 ASN A N 1
ATOM 772 C CA . ASN A 1 91 ? -9.458 -1.031 -3.720 1.00 89.62 91 ASN A CA 1
ATOM 773 C C . ASN A 1 91 ? -8.084 -0.430 -4.036 1.00 89.62 91 ASN A C 1
ATOM 775 O O . ASN A 1 91 ? -7.944 0.303 -5.014 1.00 89.62 91 ASN A O 1
ATOM 779 N N . LEU A 1 92 ? -7.059 -0.786 -3.256 1.00 89.69 92 LEU A N 1
ATOM 780 C CA . LEU A 1 92 ? -5.693 -0.330 -3.496 1.00 89.69 92 LEU A CA 1
ATOM 781 C C . LEU A 1 92 ? -5.174 -0.810 -4.861 1.00 89.69 92 LEU A C 1
ATOM 783 O O . LEU A 1 92 ? -4.665 -0.016 -5.651 1.00 89.69 92 LEU A O 1
ATOM 787 N N . ALA A 1 93 ? -5.385 -2.092 -5.173 1.00 88.69 93 ALA A N 1
ATOM 788 C CA . ALA A 1 93 ? -5.039 -2.681 -6.463 1.00 88.69 93 ALA A CA 1
ATOM 789 C C . ALA A 1 93 ? -5.777 -2.010 -7.634 1.00 88.69 93 ALA A C 1
ATOM 791 O O . ALA A 1 93 ? -5.180 -1.769 -8.682 1.00 88.69 93 ALA A O 1
ATOM 792 N N . ALA A 1 94 ? -7.060 -1.680 -7.458 1.00 88.50 94 ALA A N 1
ATOM 793 C CA . ALA A 1 94 ? -7.851 -1.011 -8.488 1.00 88.50 94 ALA A CA 1
ATOM 794 C C . ALA A 1 94 ? -7.299 0.383 -8.827 1.00 88.50 94 ALA A C 1
ATOM 796 O O . ALA A 1 94 ? -7.201 0.730 -10.005 1.00 88.50 94 ALA A O 1
ATOM 797 N N . VAL A 1 95 ? -6.898 1.161 -7.816 1.00 88.94 95 VAL A N 1
ATOM 798 C CA . VAL A 1 95 ? -6.295 2.488 -8.017 1.00 88.94 95 VAL A CA 1
ATOM 799 C C . VAL A 1 95 ? -4.914 2.379 -8.675 1.00 88.94 95 VAL A C 1
ATOM 801 O O . VAL A 1 95 ? -4.649 3.128 -9.615 1.00 88.94 95 VAL A O 1
ATOM 804 N N . LEU A 1 96 ? -4.070 1.422 -8.257 1.00 84.19 96 LEU A N 1
ATOM 805 C CA . LEU A 1 96 ? -2.783 1.140 -8.916 1.00 84.19 96 LEU A CA 1
ATOM 806 C C . LEU A 1 96 ? -2.985 0.829 -10.402 1.00 84.19 96 LEU A C 1
ATOM 808 O O . LEU A 1 96 ? -2.432 1.512 -11.262 1.00 84.19 96 LEU A O 1
ATOM 812 N N . TYR A 1 97 ? -3.856 -0.132 -10.706 1.00 84.19 97 TYR A N 1
ATOM 813 C CA . TYR A 1 97 ? -4.131 -0.545 -12.079 1.00 84.19 97 TYR A CA 1
ATOM 814 C C . TYR A 1 97 ? -4.676 0.604 -12.938 1.00 84.19 97 TYR A C 1
ATOM 816 O O . TYR A 1 97 ? -4.255 0.792 -14.081 1.00 84.19 97 TYR A O 1
ATOM 824 N N . TRP A 1 98 ? -5.602 1.398 -12.392 1.00 86.38 98 TRP A N 1
ATOM 825 C CA . TRP A 1 98 ? -6.121 2.581 -13.076 1.00 86.38 98 TRP A CA 1
ATOM 826 C C . TRP A 1 98 ? -5.015 3.604 -13.370 1.00 86.38 98 TRP A C 1
ATOM 828 O O . TRP A 1 98 ? -4.953 4.121 -14.488 1.00 86.38 98 TRP A O 1
ATOM 838 N N . SER A 1 99 ? -4.120 3.858 -12.408 1.00 81.81 99 SER A N 1
ATOM 839 C CA . SER A 1 99 ? -3.020 4.813 -12.579 1.00 81.81 99 SER A CA 1
ATOM 840 C C . SER A 1 99 ? -2.035 4.389 -13.673 1.00 81.81 99 SER A C 1
ATOM 842 O O . SER A 1 99 ? -1.672 5.205 -14.520 1.00 81.81 99 SER A O 1
ATOM 844 N N . GLU A 1 100 ? -1.694 3.100 -13.734 1.00 75.12 100 GLU A N 1
ATOM 845 C CA . GLU A 1 100 ? -0.791 2.545 -14.746 1.00 75.12 100 GLU A CA 1
ATOM 846 C C . GLU A 1 100 ? -1.413 2.586 -16.149 1.00 75.12 100 GLU A C 1
ATOM 848 O O . GLU A 1 100 ? -0.771 3.010 -17.112 1.00 75.12 100 GLU A O 1
ATOM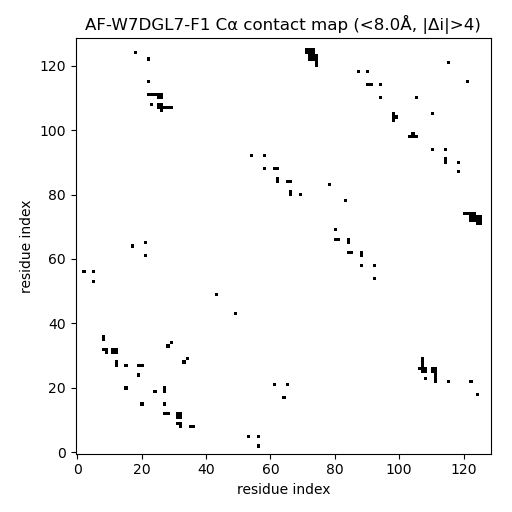 853 N N . LYS A 1 101 ? -2.690 2.198 -16.287 1.00 74.12 101 LYS A N 1
ATOM 854 C CA . LYS A 1 101 ? -3.383 2.177 -17.589 1.00 74.12 101 LYS A CA 1
ATOM 855 C C . LYS A 1 101 ? -3.717 3.564 -18.128 1.00 74.12 101 LYS A C 1
ATOM 857 O O . LYS A 1 101 ? -3.841 3.720 -19.341 1.00 74.12 101 LYS A O 1
ATOM 862 N N . GLY A 1 102 ? -3.861 4.558 -17.255 1.00 63.88 102 GLY A N 1
ATOM 863 C CA . GLY A 1 102 ? -4.151 5.936 -17.646 1.00 63.88 102 GLY A CA 1
ATOM 864 C C . GLY A 1 102 ? -2.981 6.654 -18.327 1.00 63.88 102 GLY A C 1
ATOM 865 O O . GLY A 1 102 ? -3.186 7.723 -18.892 1.00 63.88 102 GLY A O 1
ATOM 866 N N . GLY A 1 103 ? -1.760 6.104 -18.280 1.00 58.31 103 GLY A N 1
ATOM 867 C CA . GLY A 1 103 ? -0.563 6.766 -18.817 1.00 58.31 103 GLY A CA 1
ATOM 868 C C . GLY A 1 103 ? -0.151 8.017 -18.030 1.00 58.31 103 GLY A C 1
ATOM 869 O O . GLY A 1 103 ? 0.623 8.843 -18.515 1.00 58.31 103 GLY A O 1
ATOM 870 N N . HIS A 1 104 ? -0.667 8.177 -16.812 1.00 59.50 104 HIS A N 1
ATOM 871 C CA . HIS A 1 104 ? -0.452 9.347 -15.977 1.00 59.50 104 HIS A CA 1
ATOM 872 C C . HIS A 1 104 ? 0.413 8.974 -14.774 1.00 59.50 104 HIS A C 1
ATOM 874 O O . HIS A 1 104 ? 0.062 8.105 -13.985 1.00 59.50 104 HIS A O 1
ATOM 880 N N . HIS A 1 105 ? 1.544 9.662 -14.621 1.00 64.62 105 HIS A N 1
ATOM 881 C CA . HIS A 1 105 ? 2.377 9.550 -13.427 1.00 64.62 105 HIS A CA 1
ATOM 882 C C . HIS A 1 105 ? 1.799 10.504 -12.384 1.00 64.62 105 HIS A C 1
ATOM 884 O O . HIS A 1 105 ? 2.080 11.705 -12.405 1.00 64.62 105 HIS A O 1
ATOM 890 N N . TYR A 1 106 ? 0.897 9.994 -11.551 1.00 70.56 106 TYR A N 1
ATOM 891 C CA . TYR A 1 106 ? 0.310 10.776 -10.473 1.00 70.56 106 TYR A CA 1
ATOM 892 C C . TYR A 1 106 ? 1.236 10.800 -9.258 1.00 70.56 106 TYR A C 1
ATOM 894 O O . TYR A 1 106 ? 1.925 9.829 -8.965 1.00 70.56 106 TYR A O 1
ATOM 902 N N . ASP A 1 107 ? 1.234 11.935 -8.566 1.00 83.62 107 ASP A N 1
ATOM 903 C CA . ASP A 1 107 ? 1.878 12.096 -7.266 1.00 83.62 107 ASP A CA 1
ATOM 904 C C . ASP A 1 107 ? 1.198 11.186 -6.229 1.00 83.62 107 ASP A C 1
ATOM 906 O O . ASP A 1 107 ? -0.038 11.168 -6.143 1.00 83.62 107 ASP A O 1
ATOM 910 N N . GLY A 1 108 ? 1.993 10.451 -5.446 1.00 87.00 108 GLY A N 1
ATOM 911 C CA . GLY A 1 108 ? 1.514 9.474 -4.466 1.00 87.00 108 GLY A CA 1
ATOM 912 C C . GLY A 1 108 ? 0.530 10.092 -3.479 1.00 87.00 108 GLY A C 1
ATOM 913 O O . GLY A 1 108 ? -0.556 9.555 -3.268 1.00 87.00 108 GLY A O 1
ATOM 914 N N . LYS A 1 109 ? 0.816 11.312 -3.017 1.00 90.69 109 LYS A N 1
ATOM 915 C CA . LYS A 1 109 ? -0.069 12.068 -2.124 1.00 90.69 109 LYS A CA 1
ATOM 916 C C . LYS A 1 109 ? -1.466 12.292 -2.701 1.00 90.69 109 LYS A C 1
ATOM 918 O O . LYS A 1 109 ? -2.468 12.268 -1.986 1.00 90.69 109 LYS A O 1
ATOM 923 N N . LYS A 1 110 ? -1.555 12.534 -4.010 1.00 89.50 110 LYS A N 1
ATOM 924 C CA . LYS A 1 110 ? -2.835 12.745 -4.695 1.00 89.50 110 LYS A CA 1
ATOM 925 C C . LYS A 1 110 ? -3.602 11.436 -4.856 1.00 89.50 110 LYS A C 1
ATOM 927 O O . LYS A 1 110 ? -4.824 11.422 -4.728 1.00 89.50 110 LYS A O 1
ATOM 932 N N . MET A 1 111 ? -2.889 10.342 -5.106 1.00 91.12 111 MET A N 1
ATOM 933 C CA . MET A 1 111 ? -3.486 9.009 -5.155 1.00 91.12 111 MET A CA 1
ATOM 934 C C . MET A 1 111 ? -4.030 8.590 -3.788 1.00 91.12 111 MET A C 1
ATOM 936 O O . MET A 1 111 ? -5.134 8.054 -3.725 1.00 91.12 111 MET A O 1
ATOM 940 N N . ASP A 1 112 ? -3.326 8.916 -2.702 1.00 91.88 112 ASP A N 1
ATOM 941 C CA . ASP A 1 112 ? -3.809 8.692 -1.337 1.00 91.88 112 ASP A CA 1
ATOM 942 C C . ASP A 1 112 ? -5.096 9.467 -1.046 1.00 91.88 112 ASP A C 1
ATOM 944 O O . ASP A 1 112 ? -6.040 8.905 -0.495 1.00 91.88 112 ASP A O 1
ATOM 948 N N . GLN A 1 113 ? -5.190 10.732 -1.472 1.00 89.94 113 GLN A N 1
ATOM 949 C CA . GLN A 1 113 ? -6.421 11.519 -1.324 1.00 89.94 113 GLN A CA 1
ATOM 950 C C . GLN A 1 113 ? -7.619 10.833 -1.990 1.00 89.94 113 GLN A C 1
ATOM 952 O O . GLN A 1 113 ? -8.650 10.635 -1.348 1.00 89.94 113 GLN A O 1
ATOM 957 N N . TRP A 1 114 ? -7.475 10.410 -3.247 1.00 89.88 114 TRP A N 1
ATOM 958 C CA . TRP A 1 114 ? -8.543 9.706 -3.960 1.00 89.88 114 TRP A CA 1
ATOM 959 C C . TRP A 1 114 ? -8.874 8.356 -3.335 1.00 89.88 114 TRP A C 1
ATOM 961 O O . TRP A 1 114 ? -10.044 7.996 -3.236 1.00 89.88 114 TRP A O 1
ATOM 971 N N . PHE A 1 115 ? -7.863 7.623 -2.878 1.00 90.38 115 PHE A N 1
ATOM 972 C CA . PHE A 1 115 ? -8.056 6.353 -2.194 1.00 90.38 115 PHE A CA 1
ATOM 973 C C . PHE A 1 115 ? -8.894 6.513 -0.919 1.00 90.38 115 PHE A C 1
ATOM 975 O O . PHE A 1 115 ? -9.842 5.759 -0.706 1.00 90.38 115 PHE A O 1
ATOM 982 N N . GLN A 1 116 ? -8.623 7.544 -0.115 1.00 86.38 116 GLN A N 1
ATOM 983 C CA . GLN A 1 116 ? -9.411 7.846 1.082 1.00 86.38 116 GLN A CA 1
ATOM 984 C C . GLN A 1 116 ? -10.847 8.297 0.766 1.00 86.38 116 GLN A C 1
ATOM 986 O O . GLN A 1 116 ? -11.752 8.058 1.567 1.00 86.38 116 GLN A O 1
ATOM 991 N N . GLU A 1 117 ? -11.085 8.928 -0.387 1.00 85.38 117 GLU A N 1
ATOM 992 C CA . GLU A 1 117 ? -12.432 9.316 -0.832 1.00 85.38 117 GLU A CA 1
ATOM 993 C C . GLU A 1 117 ? -13.290 8.115 -1.256 1.00 85.38 117 GLU A C 1
ATOM 995 O O . GLU A 1 117 ? -14.501 8.118 -1.026 1.00 85.38 117 GLU A O 1
ATOM 1000 N N . ILE A 1 118 ? -12.681 7.085 -1.853 1.00 81.00 118 ILE A N 1
ATOM 1001 C CA . ILE A 1 118 ? -13.401 5.898 -2.343 1.00 81.00 118 ILE A CA 1
ATOM 1002 C C . ILE A 1 118 ? -13.503 4.775 -1.307 1.00 81.00 118 ILE A C 1
ATOM 1004 O O . ILE A 1 118 ? -14.297 3.850 -1.491 1.00 81.00 118 ILE A O 1
ATOM 1008 N N . LEU A 1 119 ? -12.715 4.828 -0.229 1.00 77.69 119 LEU A N 1
ATOM 1009 C CA . LEU A 1 119 ? -12.733 3.798 0.802 1.00 77.69 119 LEU A CA 1
ATOM 1010 C C . LEU A 1 119 ? -14.076 3.803 1.561 1.00 77.69 119 LEU A C 1
ATOM 1012 O O . LEU A 1 119 ? -14.413 4.777 2.238 1.00 77.69 119 LEU A O 1
AT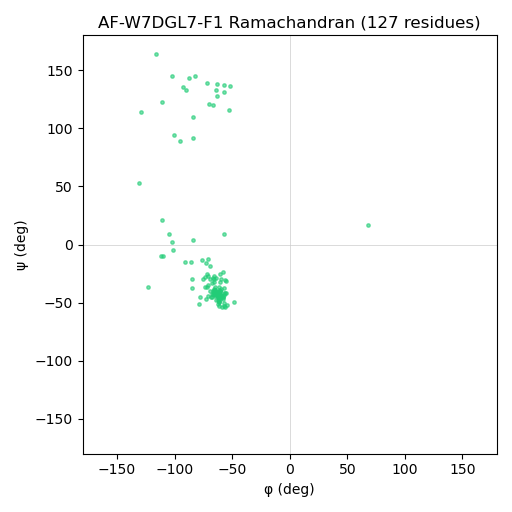OM 1016 N N . PRO A 1 120 ? -14.836 2.692 1.535 1.00 59.22 120 PRO A N 1
ATOM 1017 C CA . PRO A 1 120 ? -16.144 2.617 2.188 1.00 59.22 120 PRO A CA 1
ATOM 1018 C C . PRO A 1 120 ? -16.060 2.556 3.723 1.00 59.22 120 PRO A C 1
ATOM 1020 O O . PRO A 1 120 ? -17.059 2.786 4.405 1.00 59.22 120 PRO A O 1
ATOM 1023 N N . VAL A 1 121 ? -14.885 2.245 4.284 1.00 60.91 121 VAL A N 1
ATOM 1024 C CA . VAL A 1 121 ? -14.631 2.183 5.729 1.00 60.91 121 VAL A CA 1
ATOM 1025 C C . VAL A 1 121 ? -13.389 3.011 6.039 1.00 60.91 121 VAL A C 1
ATOM 1027 O O . VAL A 1 121 ? -12.287 2.642 5.642 1.00 60.91 121 VAL A O 1
ATOM 1030 N N . LYS A 1 122 ? -13.563 4.113 6.775 1.00 63.94 122 LYS A N 1
ATOM 1031 C CA . LYS A 1 122 ? -12.434 4.879 7.312 1.00 63.94 122 LYS A CA 1
ATOM 1032 C C . LYS A 1 122 ? -11.769 4.071 8.419 1.00 63.94 122 LYS A C 1
ATOM 1034 O O . LYS A 1 122 ? -12.426 3.713 9.398 1.00 63.94 122 LYS A O 1
ATOM 1039 N N . ILE A 1 123 ? -10.486 3.776 8.250 1.00 59.09 123 ILE A N 1
ATOM 1040 C CA . ILE A 1 123 ? -9.669 3.169 9.296 1.00 59.09 123 ILE A CA 1
ATOM 1041 C C . ILE A 1 123 ? -9.173 4.314 10.181 1.00 59.09 123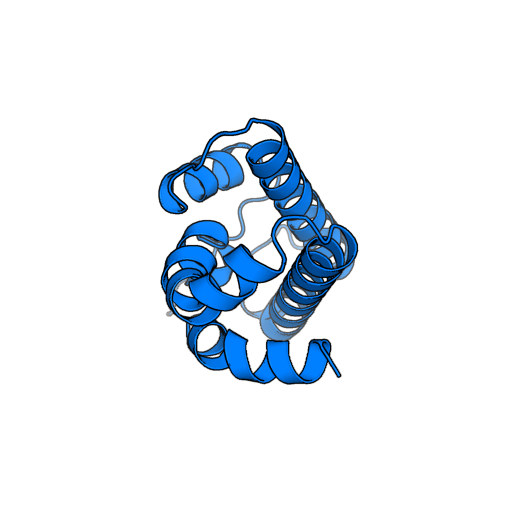 ILE A C 1
ATOM 1043 O O . ILE A 1 123 ? -8.373 5.138 9.755 1.00 59.09 123 ILE A O 1
ATOM 1047 N N . GLU A 1 124 ? -9.686 4.405 11.406 1.00 67.38 124 GLU A N 1
ATOM 1048 C CA . GLU A 1 124 ? -9.203 5.372 12.396 1.00 67.38 124 GLU A CA 1
ATOM 1049 C C . GLU A 1 124 ? -8.295 4.665 13.410 1.00 67.38 124 GLU A C 1
ATOM 1051 O O . GLU A 1 124 ? -8.546 3.522 13.794 1.00 67.38 124 GLU A O 1
ATOM 1056 N N . PHE A 1 125 ? -7.262 5.348 13.901 1.00 56.31 125 PHE A N 1
ATOM 1057 C CA . PHE A 1 125 ? -6.468 4.859 15.032 1.00 56.31 125 PHE A CA 1
ATOM 1058 C C . PHE A 1 125 ? -7.097 5.306 16.353 1.00 56.31 125 PHE A C 1
ATOM 1060 O O . PHE A 1 125 ? -7.637 6.412 16.454 1.00 56.31 125 PHE A O 1
ATOM 1067 N N . GLN A 1 126 ? -7.050 4.456 17.383 1.00 50.09 126 GLN A N 1
ATOM 1068 C CA . GLN A 1 126 ? -7.459 4.880 18.724 1.00 50.09 126 GLN A CA 1
ATOM 1069 C C . GLN A 1 126 ? -6.524 5.996 19.216 1.00 50.09 126 GLN A C 1
ATOM 1071 O O . GLN A 1 126 ? -5.313 5.937 19.003 1.00 50.09 126 GLN A O 1
ATOM 1076 N N . LYS A 1 127 ? -7.089 7.031 19.853 1.00 48.00 127 LYS A N 1
ATOM 1077 C CA . LYS A 1 127 ? -6.287 8.059 20.525 1.00 48.00 127 LYS A CA 1
ATOM 1078 C C . LYS A 1 127 ? -5.507 7.398 21.660 1.00 48.00 127 LYS A C 1
ATOM 1080 O O . LYS A 1 127 ? -6.114 6.730 22.495 1.00 48.00 127 LYS A O 1
ATOM 1085 N N . GLU A 1 128 ? -4.196 7.606 21.682 1.00 49.72 128 GLU A N 1
ATOM 1086 C CA . GLU A 1 128 ? -3.371 7.292 22.849 1.00 49.72 128 GLU A CA 1
ATOM 1087 C C . GLU A 1 128 ? -3.922 8.068 24.056 1.00 49.72 128 GLU A C 1
ATOM 1089 O O . GLU A 1 128 ? -4.294 9.240 23.929 1.00 49.72 128 GLU A O 1
ATOM 1094 N N . SER A 1 129 ? -4.102 7.352 25.170 1.00 47.03 129 SER A N 1
ATOM 1095 C CA . SER A 1 129 ? -4.674 7.860 26.426 1.00 47.03 129 SER A CA 1
ATOM 1096 C C . SER A 1 129 ? -3.603 8.489 27.301 1.00 47.03 129 SER A C 1
ATOM 1098 O O . SER A 1 129 ? -2.496 7.911 27.342 1.00 47.03 129 SER A O 1
#

Foldseek 3Di:
DLLVVLVVLCPQLVVDDLVCCLLQVQLSCCVRRCVSCVVVCVVCVVPPVSVVVNLVSSLVVNLVSCVVCVVQKDWDPPDDSNVLSVLLSVLVVVLVVCCVVVPDDDNSNVSSVVSCVPDPIDTDGDDDD

Sequence (129 aa):
MLSYILKEKFQNYFSIDIKERINHPFESIMDNLYSDMKSIFEKQKEDDTFFKTMGDFFLELLRHDIEKHADMLKFPKKLPVDLLTYVYTANLAAVLYWSEKGGHHYDGKKMDQWFQEILPVKIEFQKES

Organism: NCBI:txid1265822

Secondary structure (DSSP, 8-state):
-HHHHHHHHTHHHHTS-HHHHHH-HHHHHIIIIIHHHHHHHHHHTT-HHHHHHHHHHHHHHHHHHHHHTGGGEE--TTS-HHHHHHHHHHHHHHHHHHHHHTT----HHHHHHHHHHH-SS--EEPPP-